Protein AF-A0A7X7KX27-F1 (afdb_monomer_lite)

Secondary structure (DSSP, 8-state):
--S-----TT----HHHHHHHHHHHHHHH---SSEEE--B-GGGGGGSHHHHHHHHHHHHGGGEEEE--B-TTSPPPPHHHHHHHSTTS-GGGB----TTTS--------HHHHHHHTTT-

Foldseek 3Di:
DDQFDDDDPPDDQDLVNLLVRLVSSDVSVPDQQADEAAFAFLVCQVVCSLSNVLSVCVVCPPNYQAYEHPQPPHDDDDPVRCCSSHPPDDPVRYDYPPVPPPDDDPDDDDPVVVCVVVVND

Structure (mmCIF, N/CA/C/O backbone):
data_AF-A0A7X7KX27-F1
#
_entry.id   AF-A0A7X7KX27-F1
#
loop_
_atom_site.group_PDB
_atom_site.id
_atom_site.type_symbol
_atom_site.label_atom_id
_atom_site.label_alt_id
_atom_site.label_comp_id
_atom_site.label_asym_id
_atom_site.label_entity_id
_atom_site.label_seq_id
_atom_site.pdbx_PDB_ins_code
_atom_site.Cartn_x
_atom_site.Cartn_y
_atom_site.Cartn_z
_atom_site.occupancy
_atom_site.B_iso_or_equiv
_atom_site.auth_seq_id
_atom_site.auth_comp_id
_atom_site.auth_asym_id
_atom_site.auth_atom_id
_atom_site.pdbx_PDB_model_num
ATOM 1 N N . MET A 1 1 ? -9.487 -16.219 2.706 1.00 79.56 1 MET A N 1
ATOM 2 C CA . MET A 1 1 ? -9.077 -16.956 1.488 1.00 79.56 1 MET A CA 1
ATOM 3 C C . MET A 1 1 ? -7.632 -16.600 1.180 1.00 79.56 1 MET A C 1
ATOM 5 O O . MET A 1 1 ? -7.309 -15.421 1.207 1.00 79.56 1 MET A O 1
ATOM 9 N N . ILE A 1 2 ? -6.775 -17.595 0.942 1.00 92.44 2 ILE A N 1
ATOM 10 C CA . ILE A 1 2 ? -5.361 -17.395 0.589 1.00 92.44 2 ILE A CA 1
ATOM 11 C C . ILE A 1 2 ? -5.220 -17.622 -0.920 1.00 92.44 2 ILE A C 1
ATOM 13 O O . ILE A 1 2 ? -5.568 -18.695 -1.407 1.00 92.44 2 ILE A O 1
ATOM 17 N N . TYR A 1 3 ? -4.736 -16.623 -1.664 1.00 96.19 3 TYR A N 1
ATOM 18 C CA . TYR A 1 3 ? -4.582 -16.721 -3.124 1.00 96.19 3 TYR A CA 1
ATOM 19 C C . TYR A 1 3 ? -3.234 -17.315 -3.541 1.00 96.19 3 TYR A C 1
ATOM 21 O O . TYR A 1 3 ? -3.167 -18.042 -4.527 1.00 96.19 3 TYR A O 1
ATOM 29 N N . PHE A 1 4 ? -2.175 -17.071 -2.776 1.00 96.12 4 PHE A N 1
ATOM 30 C CA . PHE A 1 4 ? -0.844 -17.627 -2.997 1.00 96.12 4 PHE A CA 1
ATOM 31 C C . PHE A 1 4 ? -0.164 -17.844 -1.645 1.00 96.12 4 PHE A C 1
ATOM 33 O O . PHE A 1 4 ? -0.334 -17.035 -0.734 1.00 96.12 4 PHE A O 1
ATOM 40 N N . ALA A 1 5 ? 0.590 -18.933 -1.524 1.00 94.88 5 ALA A N 1
ATOM 41 C CA . ALA A 1 5 ? 1.423 -19.219 -0.369 1.00 94.88 5 ALA A CA 1
ATOM 42 C C . ALA A 1 5 ? 2.674 -19.964 -0.835 1.00 94.88 5 ALA A C 1
ATOM 44 O O . ALA A 1 5 ? 2.580 -20.924 -1.600 1.00 94.88 5 ALA A O 1
ATOM 45 N N . ARG A 1 6 ? 3.830 -19.507 -0.362 1.00 93.62 6 ARG A N 1
ATOM 46 C CA . ARG A 1 6 ? 5.128 -20.165 -0.490 1.00 93.62 6 ARG A CA 1
ATOM 47 C C . ARG A 1 6 ? 5.963 -19.757 0.715 1.00 93.62 6 ARG A C 1
ATOM 49 O O . ARG A 1 6 ? 6.005 -18.574 1.045 1.00 93.62 6 ARG A O 1
ATOM 56 N N . GLY A 1 7 ? 6.602 -20.725 1.351 1.00 91.81 7 GLY A N 1
ATOM 57 C CA . GLY A 1 7 ? 7.513 -20.479 2.457 1.00 91.81 7 GLY A CA 1
ATOM 58 C C . GLY A 1 7 ? 7.967 -21.780 3.103 1.00 91.81 7 GLY A C 1
ATOM 59 O O . GLY A 1 7 ? 7.182 -22.713 3.273 1.00 91.81 7 GLY A O 1
ATOM 60 N N . SER A 1 8 ? 9.238 -21.807 3.471 1.00 93.88 8 SER A N 1
ATOM 61 C CA . SER A 1 8 ? 9.927 -22.859 4.208 1.00 93.88 8 SER A CA 1
ATOM 62 C C . SER A 1 8 ? 11.091 -22.219 4.969 1.00 93.88 8 SER A C 1
ATOM 64 O O . SER A 1 8 ? 11.393 -21.043 4.758 1.00 93.88 8 SER A O 1
ATOM 66 N N . LEU A 1 9 ? 11.735 -22.967 5.867 1.00 93.44 9 LEU A N 1
ATOM 67 C CA . LEU A 1 9 ? 12.889 -22.467 6.627 1.00 93.44 9 LEU A CA 1
ATOM 68 C C . LEU A 1 9 ? 14.067 -22.071 5.722 1.00 93.44 9 LEU A C 1
ATOM 70 O O . LEU A 1 9 ? 14.850 -21.201 6.093 1.00 93.44 9 LEU A O 1
ATOM 74 N N . ASP A 1 10 ? 14.148 -22.675 4.537 1.00 94.38 10 ASP A N 1
ATOM 75 C CA . ASP A 1 10 ? 15.246 -22.502 3.588 1.00 94.38 10 ASP A CA 1
ATOM 76 C C . ASP A 1 10 ? 14.877 -21.584 2.403 1.00 94.38 10 ASP A C 1
ATOM 78 O O . ASP A 1 10 ? 15.713 -21.310 1.540 1.00 94.38 10 ASP A O 1
ATOM 82 N N . ASP A 1 11 ? 13.633 -21.091 2.334 1.00 92.50 11 ASP A N 1
ATOM 83 C CA . ASP A 1 11 ? 13.206 -20.189 1.263 1.00 92.50 11 ASP A CA 1
ATOM 84 C C . ASP A 1 11 ? 13.804 -18.785 1.450 1.00 92.50 11 ASP A C 1
ATOM 86 O O . ASP A 1 11 ? 13.569 -18.103 2.448 1.00 92.50 11 ASP A O 1
ATOM 90 N N . ASN A 1 12 ? 14.483 -18.293 0.414 1.00 93.06 12 ASN A N 1
ATOM 91 C CA . ASN A 1 12 ? 14.854 -16.888 0.271 1.00 93.06 12 ASN A CA 1
ATOM 92 C C . ASN A 1 12 ? 14.224 -16.334 -1.010 1.00 93.06 12 ASN A C 1
ATOM 94 O O . ASN A 1 12 ? 14.706 -16.590 -2.113 1.00 93.06 12 ASN A O 1
ATOM 98 N N . LEU A 1 13 ? 13.114 -15.608 -0.867 1.00 93.31 13 LEU A N 1
ATOM 99 C CA . LEU A 1 13 ? 12.356 -15.097 -2.008 1.00 93.31 13 LEU A CA 1
ATOM 100 C C . LEU A 1 13 ? 13.108 -13.941 -2.675 1.00 93.31 13 LEU A C 1
ATOM 102 O O . LEU A 1 13 ? 13.344 -12.892 -2.070 1.00 93.31 13 LEU A O 1
ATOM 106 N N . SER A 1 14 ? 13.458 -14.118 -3.943 1.00 94.19 14 SER A N 1
ATOM 107 C CA . SER A 1 14 ? 13.999 -13.064 -4.797 1.00 94.19 14 SER A CA 1
ATOM 108 C C . SER A 1 14 ? 12.904 -12.079 -5.249 1.00 94.19 14 SER A C 1
ATOM 110 O O . SER A 1 14 ? 11.713 -12.393 -5.169 1.00 94.19 14 SER A O 1
ATOM 112 N N . PRO A 1 15 ? 13.281 -10.904 -5.783 1.00 92.44 15 PRO A N 1
ATOM 113 C CA . PRO A 1 15 ? 12.400 -10.041 -6.577 1.00 92.44 15 PRO A CA 1
ATOM 114 C C . PRO A 1 15 ? 11.467 -10.783 -7.546 1.00 92.44 15 PRO A C 1
ATOM 116 O O . PRO A 1 15 ? 10.253 -10.576 -7.551 1.00 92.44 15 PRO A O 1
ATOM 119 N N . ALA A 1 16 ? 12.028 -11.712 -8.326 1.00 94.44 16 ALA A N 1
ATOM 120 C CA . ALA A 1 16 ? 11.282 -12.476 -9.318 1.00 94.44 1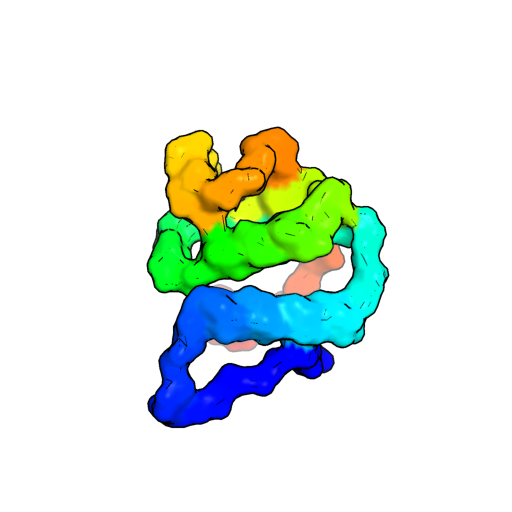6 ALA A CA 1
ATOM 121 C C . ALA A 1 16 ? 10.284 -13.448 -8.667 1.00 94.44 16 ALA A C 1
ATOM 123 O O . ALA A 1 16 ? 9.175 -13.621 -9.172 1.00 94.44 16 ALA A O 1
ATOM 124 N N . ASP A 1 17 ? 10.642 -14.040 -7.521 1.00 95.19 17 ASP A N 1
ATOM 125 C CA . ASP A 1 17 ? 9.735 -14.909 -6.765 1.00 95.19 17 ASP A CA 1
ATOM 126 C C . ASP A 1 17 ? 8.530 -14.130 -6.223 1.00 95.19 17 ASP A C 1
ATOM 128 O O . ASP A 1 17 ? 7.399 -14.621 -6.284 1.00 95.19 17 ASP A O 1
ATOM 132 N N . LEU A 1 18 ? 8.754 -12.909 -5.720 1.00 94.56 18 LEU A N 1
ATOM 133 C CA . LEU A 1 18 ? 7.687 -12.029 -5.235 1.00 94.56 18 LEU A CA 1
ATOM 134 C C . LEU A 1 18 ? 6.745 -11.617 -6.371 1.00 94.56 18 LEU A C 1
ATOM 136 O O . LEU A 1 18 ? 5.525 -11.713 -6.222 1.00 94.56 18 LEU A O 1
ATOM 140 N N . GLU A 1 19 ? 7.295 -11.206 -7.516 1.00 95.00 19 GLU A N 1
ATOM 141 C CA . GLU A 1 19 ? 6.511 -10.845 -8.701 1.00 95.00 19 GLU A CA 1
ATOM 142 C C . GLU A 1 19 ? 5.685 -12.029 -9.220 1.00 95.00 19 GLU A C 1
ATOM 144 O O . GLU A 1 19 ? 4.488 -11.882 -9.481 1.00 95.00 19 GLU A O 1
ATOM 149 N N . GLN A 1 20 ? 6.271 -13.227 -9.294 1.00 96.00 20 GLN A N 1
ATOM 150 C CA . GLN A 1 20 ? 5.555 -14.428 -9.723 1.00 96.00 20 GLN A CA 1
ATOM 151 C C . GLN A 1 20 ? 4.456 -14.839 -8.728 1.00 96.00 20 GLN A C 1
ATOM 153 O O . GLN A 1 20 ? 3.356 -15.230 -9.138 1.00 96.00 20 GLN A O 1
ATOM 158 N N . GLY A 1 21 ? 4.718 -14.728 -7.423 1.00 96.56 21 GLY A N 1
ATOM 159 C CA . GLY A 1 21 ? 3.725 -14.987 -6.381 1.00 96.56 21 GLY A CA 1
ATOM 160 C C . GLY A 1 21 ? 2.538 -14.026 -6.455 1.00 96.56 21 GLY A C 1
ATOM 161 O O . GLY A 1 21 ? 1.383 -14.459 -6.436 1.00 96.56 21 GLY A O 1
ATOM 162 N N . LEU A 1 22 ? 2.810 -12.729 -6.631 1.00 96.88 22 LEU A N 1
ATOM 163 C CA . LEU A 1 22 ? 1.779 -11.705 -6.814 1.00 96.88 22 LEU A CA 1
ATOM 164 C C . LEU A 1 22 ? 0.983 -11.907 -8.099 1.00 96.88 22 LEU A C 1
ATOM 166 O O . LEU A 1 22 ? -0.243 -11.858 -8.058 1.00 96.88 22 LEU A O 1
ATOM 170 N N . LYS A 1 23 ? 1.648 -12.202 -9.220 1.00 96.12 23 LYS A N 1
ATOM 171 C CA . LYS A 1 23 ? 0.976 -12.515 -10.485 1.00 96.12 23 LYS A CA 1
ATOM 172 C C . LYS A 1 23 ? 0.003 -13.684 -10.319 1.00 96.12 23 LYS A C 1
ATOM 174 O O . LYS A 1 23 ? -1.163 -13.558 -10.682 1.00 96.12 23 LYS A O 1
ATOM 179 N N . THR A 1 24 ? 0.448 -14.767 -9.679 1.00 97.38 24 THR A N 1
ATOM 180 C CA . THR A 1 24 ? -0.395 -15.937 -9.375 1.00 97.38 24 THR A CA 1
ATOM 181 C C . THR A 1 24 ? -1.589 -15.554 -8.493 1.00 97.38 24 THR A C 1
ATOM 183 O O . THR A 1 24 ? -2.716 -15.997 -8.725 1.00 97.38 24 THR A O 1
ATOM 186 N N . ALA A 1 25 ? -1.364 -14.711 -7.481 1.00 97.62 25 ALA A N 1
ATOM 187 C CA . ALA A 1 25 ? -2.426 -14.230 -6.607 1.00 97.62 25 ALA A CA 1
ATOM 188 C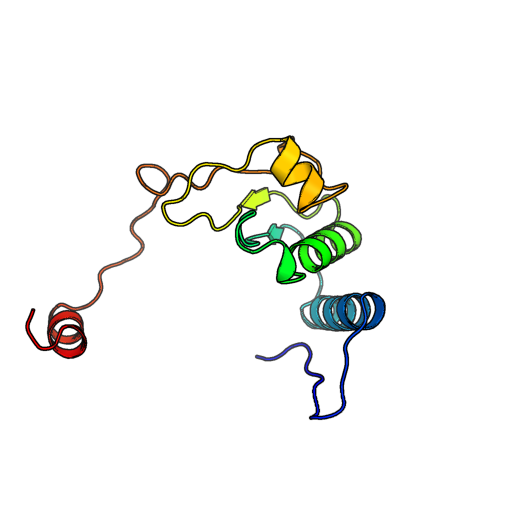 C . ALA A 1 25 ? -3.454 -13.374 -7.364 1.00 97.62 25 ALA A C 1
ATOM 190 O O . ALA A 1 25 ? -4.655 -13.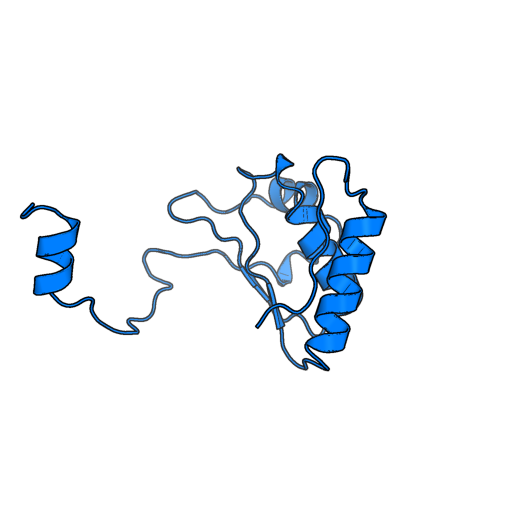570 -7.183 1.00 97.62 25 ALA A O 1
ATOM 191 N N . PHE A 1 26 ? -3.007 -12.462 -8.232 1.00 97.12 26 PHE A N 1
ATOM 192 C CA . PHE A 1 26 ? -3.878 -11.600 -9.033 1.00 97.12 26 PHE A CA 1
ATOM 193 C C . PHE A 1 26 ? -4.681 -12.383 -10.075 1.00 97.12 26 PHE A C 1
ATOM 195 O O . PHE A 1 26 ? -5.871 -12.128 -10.241 1.00 97.12 26 PHE A O 1
ATOM 202 N N . GLU A 1 27 ? -4.076 -13.383 -10.719 1.00 95.38 27 GLU A N 1
ATOM 203 C CA . GLU A 1 27 ? -4.774 -14.282 -11.645 1.00 95.38 27 GLU A CA 1
ATOM 204 C C . GLU A 1 27 ? -5.908 -15.040 -10.942 1.00 95.38 27 GLU A C 1
ATOM 206 O O . GLU A 1 27 ? -7.039 -15.055 -11.429 1.00 95.38 27 GLU A O 1
ATOM 211 N N . ARG A 1 28 ? -5.645 -15.595 -9.751 1.00 97.00 28 ARG A N 1
ATOM 212 C CA . ARG A 1 28 ? -6.660 -16.290 -8.937 1.00 97.00 28 ARG A CA 1
ATOM 213 C C . ARG A 1 28 ? -7.720 -15.354 -8.367 1.00 97.00 28 ARG A C 1
ATOM 215 O O . ARG A 1 28 ? -8.868 -15.758 -8.205 1.00 97.00 28 ARG A O 1
ATOM 222 N N . LEU A 1 29 ? -7.345 -14.115 -8.059 1.00 96.31 29 LEU A N 1
ATOM 223 C CA . LEU A 1 29 ? -8.283 -13.075 -7.653 1.00 96.31 29 LEU A CA 1
ATOM 224 C C . LEU A 1 29 ? -9.229 -12.698 -8.808 1.00 96.31 29 LEU A C 1
ATOM 226 O O . LEU A 1 29 ? -10.331 -12.209 -8.554 1.00 96.31 29 LEU A O 1
ATOM 230 N N . GLY A 1 30 ? -8.827 -12.935 -10.057 1.00 95.94 30 GLY A N 1
ATOM 231 C CA . GLY A 1 30 ? -9.609 -12.654 -11.253 1.00 95.94 30 GLY A CA 1
ATOM 232 C C . GLY A 1 30 ? -9.574 -11.184 -11.674 1.00 95.94 30 GLY A C 1
ATOM 233 O O . GLY A 1 30 ? -9.016 -10.313 -11.002 1.00 95.94 30 GLY A O 1
ATOM 234 N N . ALA A 1 31 ? -10.195 -10.892 -12.817 1.00 95.38 31 ALA A N 1
ATOM 235 C CA . ALA A 1 31 ? -10.176 -9.562 -13.414 1.00 95.38 31 ALA A CA 1
ATOM 236 C C . ALA A 1 31 ? -10.796 -8.489 -12.499 1.00 95.38 31 ALA A C 1
ATOM 238 O O . ALA A 1 31 ? -11.950 -8.575 -12.079 1.00 95.38 31 ALA A O 1
ATOM 239 N N . ARG A 1 32 ? -10.035 -7.416 -12.255 1.00 97.12 32 ARG A N 1
ATOM 240 C CA . ARG A 1 32 ? -10.478 -6.207 -11.545 1.00 97.12 32 ARG A CA 1
ATOM 241 C C . ARG A 1 32 ? -10.483 -5.025 -12.494 1.00 97.12 32 ARG A C 1
ATOM 243 O O . ARG A 1 32 ? -9.540 -4.874 -13.262 1.00 97.12 32 ARG A O 1
ATOM 250 N N . LYS A 1 33 ? -11.548 -4.221 -12.459 1.00 96.88 33 LYS A N 1
ATOM 251 C CA . LYS A 1 33 ? -11.731 -3.050 -13.337 1.00 96.88 33 LYS A CA 1
ATOM 252 C C . LYS A 1 33 ? -11.286 -1.740 -12.688 1.00 96.88 33 LYS A C 1
ATOM 254 O O . LYS A 1 33 ? -10.942 -0.808 -13.399 1.00 96.88 33 LYS A O 1
ATOM 259 N N . ARG A 1 34 ? -11.303 -1.689 -11.355 1.00 98.06 34 ARG A N 1
ATOM 260 C CA . ARG A 1 34 ? -10.908 -0.537 -10.546 1.00 98.06 34 ARG A CA 1
ATOM 261 C C . ARG A 1 34 ? -10.213 -1.044 -9.288 1.00 98.06 34 ARG A C 1
ATOM 263 O O . ARG A 1 34 ? -10.769 -1.897 -8.596 1.00 98.06 34 ARG A O 1
ATOM 270 N N . VAL A 1 35 ? -8.996 -0.576 -9.051 1.00 98.25 35 VAL A N 1
ATOM 271 C CA . VAL A 1 35 ? -8.100 -1.043 -7.991 1.00 98.25 35 VAL A CA 1
ATOM 272 C C . VAL A 1 35 ? -7.551 0.166 -7.247 1.00 98.25 35 VAL A C 1
ATOM 274 O O . VAL A 1 35 ? -7.172 1.156 -7.863 1.00 98.25 35 VAL A O 1
ATOM 277 N N . VAL A 1 36 ? -7.490 0.066 -5.925 1.00 98.38 36 VAL A N 1
ATOM 278 C CA . VAL A 1 36 ? -6.777 1.016 -5.071 1.00 98.38 36 VAL A CA 1
ATOM 279 C C . VAL A 1 36 ? -5.642 0.258 -4.404 1.00 98.38 36 VAL A C 1
ATOM 281 O O . VAL A 1 36 ? -5.849 -0.853 -3.910 1.00 98.38 36 VAL A O 1
ATOM 284 N N . LEU A 1 37 ? -4.444 0.836 -4.408 1.00 98.31 37 LEU A N 1
ATOM 285 C CA . LEU A 1 37 ? -3.315 0.309 -3.648 1.00 98.31 37 LEU A CA 1
ATOM 286 C C . LEU A 1 37 ? -3.236 1.030 -2.302 1.00 98.31 37 LEU A C 1
ATOM 288 O O . LEU A 1 37 ? -3.279 2.256 -2.265 1.00 98.31 37 LEU A O 1
ATOM 292 N N . VAL A 1 38 ? -3.058 0.281 -1.213 1.00 98.06 38 VAL A N 1
ATOM 293 C CA . VAL A 1 38 ? -2.840 0.836 0.136 1.00 98.06 38 VAL A CA 1
ATOM 294 C C . VAL A 1 38 ? -1.484 0.353 0.674 1.00 98.06 38 VAL A C 1
ATOM 296 O O . VAL A 1 38 ? -1.439 -0.515 1.547 1.00 98.06 38 VAL A O 1
ATOM 299 N N . PRO A 1 39 ? -0.356 0.796 0.081 1.00 97.75 39 PRO A N 1
ATOM 300 C CA . PRO A 1 39 ? 0.976 0.358 0.492 1.00 97.75 39 PRO A CA 1
ATOM 301 C C . PRO A 1 39 ? 1.457 1.153 1.729 1.00 97.75 39 PRO A C 1
ATOM 303 O O . PRO A 1 39 ? 0.806 2.123 2.110 1.00 97.75 39 PRO A O 1
ATOM 306 N N . PRO A 1 40 ? 2.564 0.784 2.400 1.00 97.75 40 PRO A N 1
ATOM 307 C CA . PRO A 1 40 ? 3.047 1.531 3.567 1.00 97.75 40 PRO A CA 1
ATOM 308 C C . PRO A 1 40 ? 3.685 2.881 3.190 1.00 97.75 40 PRO A C 1
ATOM 310 O O . PRO A 1 40 ? 3.778 3.252 2.025 1.00 97.75 40 PRO A O 1
ATOM 313 N N . ASP A 1 41 ? 4.145 3.647 4.169 1.00 97.19 41 ASP A N 1
ATOM 314 C CA . ASP A 1 41 ? 4.921 4.859 3.909 1.00 97.19 41 ASP A CA 1
ATOM 315 C C . ASP A 1 41 ? 6.435 4.577 3.779 1.00 97.19 41 ASP A C 1
ATOM 317 O O . ASP A 1 41 ? 6.902 3.431 3.815 1.00 97.19 41 ASP A O 1
ATOM 321 N N . ILE A 1 42 ? 7.229 5.645 3.650 1.00 97.44 42 ILE A N 1
ATOM 322 C CA . ILE A 1 42 ? 8.689 5.551 3.511 1.00 97.44 42 ILE A CA 1
ATOM 323 C C . ILE A 1 42 ? 9.388 4.927 4.731 1.00 97.44 42 ILE A C 1
ATOM 325 O O . ILE A 1 42 ? 10.483 4.380 4.595 1.00 97.44 42 ILE A O 1
ATOM 329 N N . THR A 1 43 ? 8.775 4.935 5.921 1.00 97.00 43 THR A N 1
ATOM 330 C CA . THR A 1 43 ? 9.372 4.339 7.133 1.00 97.00 43 THR A CA 1
ATOM 331 C C . THR A 1 43 ? 9.487 2.815 7.041 1.00 97.00 43 THR A C 1
ATOM 333 O O . THR A 1 43 ? 10.133 2.174 7.873 1.00 97.00 43 THR A O 1
ATOM 336 N N . ARG A 1 44 ? 8.879 2.215 6.010 1.00 97.56 44 ARG A N 1
ATOM 337 C CA . ARG A 1 44 ? 8.969 0.794 5.669 1.00 97.56 44 ARG A CA 1
ATOM 338 C C . ARG A 1 44 ? 9.731 0.548 4.368 1.00 97.56 44 ARG A C 1
ATOM 340 O O . ARG A 1 44 ? 9.509 -0.484 3.739 1.00 97.56 44 ARG A O 1
ATOM 347 N N . LEU A 1 45 ? 10.663 1.422 3.980 1.00 96.75 45 LEU A N 1
ATOM 348 C CA . LEU A 1 45 ? 11.447 1.287 2.741 1.00 96.75 45 LEU A CA 1
ATOM 349 C C . LEU A 1 45 ? 12.059 -0.114 2.540 1.00 96.75 45 LEU A C 1
ATOM 351 O O . LEU A 1 45 ? 12.030 -0.657 1.440 1.00 96.75 45 LEU A O 1
ATOM 355 N N . HIS A 1 46 ? 12.559 -0.741 3.605 1.00 95.62 46 HIS A N 1
ATOM 356 C CA . HIS A 1 46 ? 13.197 -2.063 3.540 1.00 95.62 46 HIS A CA 1
ATOM 357 C C . HIS A 1 46 ? 12.224 -3.255 3.590 1.00 95.62 46 HIS A C 1
ATOM 359 O O . HIS A 1 46 ? 12.661 -4.401 3.585 1.00 95.62 46 HIS A O 1
ATOM 365 N N . SER A 1 47 ? 10.909 -3.015 3.609 1.00 95.31 47 SER A N 1
ATOM 366 C CA . SER A 1 47 ? 9.884 -4.072 3.672 1.00 95.31 47 SER A CA 1
ATOM 367 C C . SER A 1 47 ? 9.661 -4.818 2.355 1.00 95.31 47 SER A C 1
ATOM 369 O O . SER A 1 47 ? 8.915 -5.791 2.334 1.00 95.31 47 SER A O 1
ATOM 371 N N . ARG A 1 48 ? 10.240 -4.333 1.247 1.00 95.06 48 ARG A N 1
ATOM 372 C CA . ARG A 1 48 ? 9.927 -4.742 -0.137 1.00 95.06 48 ARG A CA 1
ATOM 373 C C . ARG A 1 48 ? 8.481 -4.477 -0.584 1.00 95.06 48 ARG A C 1
ATOM 375 O O . ARG A 1 48 ? 8.137 -4.755 -1.728 1.00 95.06 48 ARG A O 1
ATOM 382 N N . ALA A 1 49 ? 7.645 -3.848 0.243 1.00 96.12 49 ALA A N 1
ATOM 383 C CA . ALA A 1 49 ? 6.279 -3.495 -0.144 1.00 96.12 49 ALA A CA 1
ATOM 384 C C . ALA A 1 49 ? 6.228 -2.491 -1.314 1.00 96.12 49 ALA A C 1
ATOM 386 O O . ALA A 1 49 ? 5.293 -2.529 -2.110 1.00 96.12 49 ALA A O 1
ATOM 387 N N . GLY A 1 50 ? 7.250 -1.635 -1.451 1.00 96.81 50 GLY A N 1
ATOM 388 C CA . GLY A 1 50 ? 7.416 -0.739 -2.601 1.00 96.81 50 GLY A CA 1
ATOM 389 C C . GLY A 1 50 ? 7.508 -1.492 -3.928 1.00 96.81 50 GLY A C 1
ATOM 390 O O . GLY A 1 50 ? 6.741 -1.245 -4.855 1.00 96.81 50 GLY A O 1
ATOM 391 N N . GLU A 1 51 ? 8.373 -2.506 -3.975 1.00 95.50 51 GLU A N 1
ATOM 392 C CA . GLU A 1 51 ? 8.537 -3.398 -5.125 1.00 95.50 51 GLU A CA 1
ATOM 393 C C . GLU A 1 51 ? 7.236 -4.140 -5.467 1.00 95.50 51 GLU A C 1
ATOM 395 O O . GLU A 1 51 ? 6.843 -4.219 -6.634 1.00 95.50 51 GLU A O 1
ATOM 400 N N . MET A 1 52 ? 6.528 -4.625 -4.444 1.00 97.25 52 MET A N 1
ATOM 401 C CA . MET A 1 52 ? 5.238 -5.297 -4.602 1.00 97.25 52 MET A CA 1
ATOM 402 C C . MET A 1 52 ? 4.155 -4.359 -5.159 1.00 97.25 52 MET A C 1
ATOM 404 O O . MET A 1 52 ? 3.379 -4.761 -6.029 1.00 97.25 52 MET A O 1
ATOM 408 N N . ALA A 1 53 ? 4.117 -3.098 -4.716 1.00 97.88 53 ALA A N 1
ATOM 409 C CA . ALA A 1 53 ? 3.215 -2.086 -5.263 1.00 97.88 53 ALA A CA 1
ATOM 410 C C . ALA A 1 53 ? 3.546 -1.764 -6.731 1.00 97.88 53 ALA A C 1
ATOM 412 O O . ALA A 1 53 ? 2.640 -1.695 -7.563 1.00 97.88 53 ALA A O 1
ATOM 413 N N . CYS A 1 54 ? 4.830 -1.663 -7.090 1.00 97.31 54 CYS A N 1
ATOM 414 C CA . CYS A 1 54 ? 5.258 -1.507 -8.483 1.00 97.31 54 CYS A CA 1
ATOM 415 C C . CYS A 1 54 ? 4.885 -2.726 -9.350 1.00 97.31 54 CYS A C 1
ATOM 417 O O . CYS A 1 54 ? 4.505 -2.557 -10.508 1.00 97.31 54 CYS A O 1
ATOM 419 N N . CYS A 1 55 ? 4.944 -3.950 -8.812 1.00 96.75 55 CYS A N 1
ATOM 420 C CA . CYS A 1 55 ? 4.444 -5.149 -9.495 1.00 96.75 55 CYS A CA 1
ATOM 421 C C . CYS A 1 55 ? 2.931 -5.057 -9.755 1.00 96.75 55 CYS A C 1
ATOM 423 O O . CYS A 1 55 ? 2.472 -5.298 -10.875 1.00 96.75 55 CYS A O 1
ATOM 425 N N . ALA A 1 56 ? 2.154 -4.626 -8.756 1.00 97.50 56 ALA A N 1
ATOM 426 C CA . ALA A 1 56 ? 0.725 -4.382 -8.927 1.00 97.50 56 ALA A CA 1
ATOM 427 C C . ALA A 1 56 ? 0.453 -3.307 -9.994 1.00 97.50 56 ALA A C 1
ATOM 429 O O . ALA A 1 56 ? -0.439 -3.496 -10.820 1.00 97.50 56 ALA A O 1
ATOM 430 N N . TRP A 1 57 ? 1.250 -2.234 -10.041 1.00 97.75 57 TRP A N 1
ATOM 431 C CA . TRP A 1 57 ? 1.181 -1.222 -11.099 1.00 97.75 57 TRP A CA 1
ATOM 432 C C . TRP A 1 57 ? 1.431 -1.806 -12.490 1.00 97.75 57 TRP A C 1
ATOM 434 O O . TRP A 1 57 ? 0.621 -1.590 -13.388 1.00 97.75 57 TRP A O 1
ATOM 444 N N . ARG A 1 58 ? 2.473 -2.627 -12.668 1.00 95.81 58 ARG A N 1
ATOM 445 C CA . ARG A 1 58 ? 2.733 -3.311 -13.949 1.00 95.81 58 ARG A CA 1
ATOM 446 C C . ARG A 1 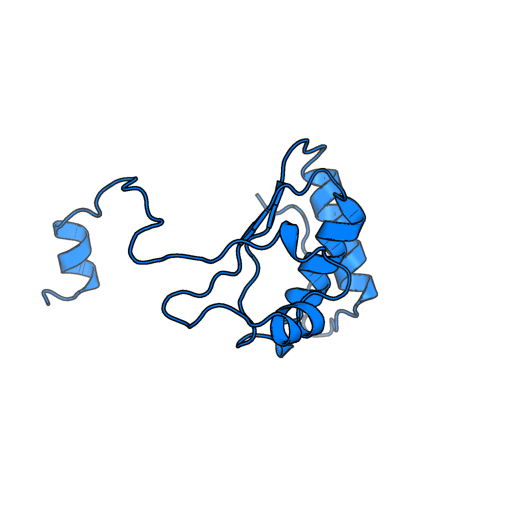58 ? 1.590 -4.244 -14.364 1.00 95.81 58 ARG A C 1
ATOM 448 O O . ARG A 1 58 ? 1.276 -4.331 -15.546 1.00 95.81 58 ARG A O 1
ATOM 455 N N . HIS A 1 59 ? 0.961 -4.931 -13.409 1.00 96.12 59 HIS A N 1
ATOM 456 C CA . HIS A 1 59 ? -0.124 -5.877 -13.685 1.00 96.12 59 HIS A CA 1
ATOM 457 C C . HIS A 1 59 ? -1.471 -5.189 -13.979 1.00 96.12 59 HIS A C 1
ATOM 459 O O . HIS A 1 59 ? -2.194 -5.558 -14.910 1.00 96.12 59 HIS A O 1
ATOM 465 N N . TYR A 1 60 ? -1.861 -4.216 -13.156 1.00 97.25 60 TYR A N 1
ATOM 466 C CA . TYR A 1 60 ? -3.163 -3.559 -13.263 1.00 97.25 60 TYR A CA 1
ATOM 467 C C . TYR A 1 60 ? -3.149 -2.347 -14.196 1.00 97.25 60 TYR A C 1
ATOM 469 O O . TYR A 1 60 ? -4.172 -2.086 -14.836 1.00 97.25 60 TYR A O 1
ATOM 477 N N . GLY A 1 61 ? -2.015 -1.655 -14.321 1.00 96.75 61 GLY A N 1
ATOM 478 C CA . GLY A 1 61 ? -1.857 -0.449 -15.128 1.00 96.75 61 GLY A CA 1
ATOM 479 C C . GLY A 1 61 ? -2.920 0.591 -14.786 1.00 96.75 61 GLY A C 1
ATOM 480 O O . GLY A 1 61 ? -3.251 0.799 -13.621 1.00 96.75 61 GLY A O 1
ATOM 481 N N . GLN A 1 62 ? -3.547 1.155 -15.819 1.00 96.75 62 GLN A N 1
ATOM 482 C CA . GLN A 1 62 ? -4.605 2.172 -15.708 1.00 96.75 62 GLN A CA 1
ATOM 483 C C . GLN A 1 62 ? -5.855 1.733 -14.921 1.00 96.75 62 GLN A C 1
ATOM 485 O O . GLN A 1 62 ? -6.733 2.547 -14.654 1.00 96.75 62 GLN A O 1
ATOM 490 N N . ARG A 1 63 ? -5.971 0.452 -14.546 1.00 98.06 63 ARG A N 1
ATOM 491 C CA . ARG A 1 63 ? -7.048 -0.032 -13.667 1.00 98.06 63 ARG A CA 1
ATOM 492 C C . ARG A 1 63 ? -6.812 0.354 -12.206 1.00 98.06 63 ARG A C 1
ATOM 494 O O . ARG A 1 63 ? -7.754 0.280 -11.418 1.00 98.06 63 ARG A O 1
ATOM 501 N N . ILE A 1 64 ? -5.590 0.741 -11.835 1.00 98.50 64 ILE A N 1
ATOM 502 C CA . ILE A 1 64 ? -5.321 1.391 -10.551 1.00 98.50 64 ILE A CA 1
ATOM 503 C C . ILE A 1 64 ? -5.780 2.840 -10.651 1.00 98.50 64 ILE A C 1
ATOM 505 O O . ILE A 1 64 ? -5.243 3.600 -11.450 1.00 98.50 64 ILE A O 1
ATOM 509 N N . SER A 1 65 ? -6.784 3.201 -9.852 1.00 98.25 65 SER A N 1
ATOM 510 C CA . SER A 1 65 ? -7.291 4.573 -9.811 1.00 98.25 65 SER A CA 1
ATOM 511 C C . SER A 1 65 ? -6.524 5.440 -8.822 1.00 98.25 65 SER A C 1
ATOM 513 O O . SER A 1 65 ? -6.382 6.636 -9.053 1.00 98.25 65 SER A O 1
ATOM 515 N N . ASP A 1 66 ? -6.038 4.844 -7.729 1.00 98.56 66 ASP A N 1
ATOM 516 C CA . ASP A 1 66 ? -5.435 5.575 -6.618 1.00 98.56 66 ASP A CA 1
ATOM 517 C C . ASP A 1 66 ? -4.396 4.721 -5.876 1.00 98.56 66 ASP A C 1
ATOM 519 O O . ASP A 1 66 ? -4.518 3.493 -5.768 1.00 98.56 66 ASP A O 1
ATOM 523 N N . VAL A 1 67 ? -3.399 5.397 -5.310 1.00 98.56 67 VAL A N 1
ATOM 524 C CA . VAL A 1 67 ? -2.432 4.849 -4.358 1.00 98.56 67 VAL A CA 1
ATOM 525 C C . VAL A 1 67 ? -2.510 5.672 -3.078 1.00 98.56 67 VAL A C 1
ATOM 527 O O . VAL A 1 67 ? -2.248 6.871 -3.090 1.00 98.56 67 VAL A O 1
ATOM 530 N N . LEU A 1 68 ? -2.869 5.036 -1.966 1.00 98.12 68 LEU A N 1
ATOM 531 C CA . LEU A 1 68 ? -3.029 5.673 -0.662 1.00 98.12 68 LEU A CA 1
ATOM 532 C C . LEU A 1 68 ? -1.999 5.098 0.321 1.00 98.12 68 LEU A C 1
ATOM 534 O O . LEU A 1 68 ? -2.271 4.068 0.942 1.00 98.12 68 LEU A O 1
ATOM 538 N N . PRO A 1 69 ? -0.812 5.715 0.471 1.00 97.75 69 PRO A N 1
ATOM 539 C CA . PRO A 1 69 ? 0.150 5.292 1.477 1.00 97.75 69 PRO A CA 1
ATOM 540 C C . PRO A 1 69 ? -0.464 5.288 2.886 1.00 97.75 69 PRO A C 1
ATOM 542 O O . PRO A 1 69 ? -1.062 6.268 3.331 1.00 97.75 69 PRO A O 1
ATOM 545 N N . ALA A 1 70 ? -0.307 4.184 3.610 1.00 96.38 70 ALA A N 1
ATOM 546 C CA . ALA A 1 70 ? -0.786 4.013 4.976 1.00 96.38 70 ALA A CA 1
ATOM 547 C C . ALA A 1 70 ? 0.142 4.736 5.970 1.00 96.38 70 ALA A C 1
ATOM 549 O O . ALA A 1 70 ? 0.978 4.110 6.619 1.00 96.38 70 ALA A O 1
ATOM 550 N N . LEU A 1 71 ? -0.002 6.063 6.062 1.00 94.31 71 LEU A N 1
ATOM 551 C CA . LEU A 1 71 ? 0.831 6.934 6.905 1.00 94.31 71 LEU A CA 1
ATOM 552 C C . LEU A 1 71 ? 0.585 6.755 8.413 1.00 94.31 71 LEU A C 1
ATOM 554 O O . LEU A 1 71 ? 1.479 6.992 9.222 1.00 94.31 71 LEU A O 1
ATOM 558 N N . GLY A 1 72 ? -0.644 6.414 8.815 1.00 92.44 72 GLY A N 1
ATOM 559 C CA . GLY A 1 72 ? -1.066 6.587 10.206 1.00 92.44 72 GLY A CA 1
ATOM 560 C C . GLY A 1 72 ? -1.009 8.068 10.589 1.00 92.44 72 GLY A C 1
ATOM 561 O O . GLY A 1 72 ? -1.596 8.902 9.907 1.00 92.44 72 GLY A O 1
ATOM 562 N N . THR A 1 73 ? -0.274 8.406 11.647 1.00 94.19 73 THR A N 1
ATOM 563 C CA . THR A 1 73 ? -0.109 9.797 12.106 1.00 94.19 73 THR A CA 1
ATOM 564 C C . THR A 1 73 ? 1.076 10.528 11.467 1.00 94.19 73 THR A C 1
ATOM 566 O O . THR A 1 73 ? 1.314 11.694 11.790 1.00 94.19 73 THR A O 1
ATOM 569 N N . HIS A 1 74 ? 1.834 9.868 10.585 1.00 95.75 74 HIS A N 1
ATOM 570 C CA . HIS A 1 74 ? 3.036 10.434 9.977 1.00 95.75 74 HIS A CA 1
ATOM 571 C C . HIS A 1 74 ? 2.727 11.552 8.973 1.00 95.75 74 HIS A C 1
ATOM 573 O O . HIS A 1 74 ? 1.607 11.712 8.482 1.00 95.75 74 HIS A O 1
ATOM 579 N N . THR A 1 75 ? 3.754 12.339 8.652 1.00 95.12 75 THR A N 1
ATOM 580 C CA . THR A 1 75 ? 3.670 13.375 7.619 1.00 95.12 75 THR A CA 1
ATOM 581 C C . THR A 1 75 ? 3.531 12.759 6.223 1.00 95.12 75 THR A C 1
ATOM 583 O O . THR A 1 75 ? 4.107 11.695 5.978 1.00 95.12 75 THR A O 1
ATOM 586 N N . PRO A 1 76 ? 2.855 13.439 5.277 1.00 96.50 76 PRO A N 1
ATOM 587 C CA . PRO A 1 76 ? 2.778 12.994 3.889 1.00 96.50 76 PRO A CA 1
ATOM 588 C C . PRO A 1 76 ? 4.155 12.745 3.268 1.00 96.50 76 PRO A C 1
ATOM 590 O O . PRO A 1 76 ? 5.111 13.476 3.538 1.00 96.50 76 PRO A O 1
ATOM 593 N N . MET A 1 77 ? 4.243 11.722 2.413 1.00 97.56 77 MET A N 1
ATOM 594 C CA . MET A 1 77 ? 5.472 11.426 1.679 1.00 97.56 77 MET A CA 1
ATOM 595 C C . MET A 1 77 ? 5.798 12.560 0.703 1.00 97.56 77 MET A C 1
ATOM 597 O O . MET A 1 77 ? 4.926 13.035 -0.024 1.00 97.56 77 MET A O 1
ATOM 601 N N . THR A 1 78 ? 7.062 12.974 0.653 1.00 98.00 78 THR A N 1
ATOM 602 C CA . THR A 1 78 ? 7.532 13.943 -0.346 1.00 98.00 78 THR A CA 1
ATOM 603 C C . THR A 1 78 ? 7.632 13.295 -1.733 1.00 98.00 78 THR A C 1
ATOM 605 O O . THR A 1 78 ? 7.789 12.073 -1.817 1.00 98.00 78 THR A O 1
ATOM 608 N N . PRO A 1 79 ? 7.637 14.076 -2.832 1.00 98.19 79 PRO A N 1
ATOM 609 C CA . PRO A 1 79 ? 7.844 13.534 -4.177 1.00 98.19 79 PRO A CA 1
ATOM 610 C C . PRO A 1 79 ? 9.091 12.641 -4.285 1.00 98.19 79 PRO A C 1
ATOM 612 O O . PRO A 1 79 ? 9.013 11.530 -4.793 1.00 98.19 79 PRO A O 1
ATOM 615 N N . ALA A 1 80 ? 10.214 13.054 -3.688 1.00 98.50 80 ALA A N 1
ATOM 616 C CA . ALA A 1 80 ? 11.445 12.262 -3.682 1.00 98.50 80 ALA A CA 1
ATOM 617 C C . ALA A 1 80 ? 11.313 10.938 -2.901 1.00 98.50 80 ALA A C 1
ATOM 619 O O . ALA A 1 80 ? 11.919 9.931 -3.265 1.00 98.50 80 ALA A O 1
ATOM 620 N N . GLN A 1 81 ? 10.525 10.918 -1.821 1.00 98.38 81 GLN A N 1
ATOM 621 C CA . GLN A 1 81 ? 10.233 9.683 -1.088 1.00 98.38 81 GLN A CA 1
ATOM 622 C C . GLN A 1 81 ? 9.322 8.757 -1.899 1.00 98.38 81 GLN A C 1
ATOM 624 O O . GLN A 1 81 ? 9.527 7.544 -1.873 1.00 98.38 81 GLN A O 1
ATOM 629 N N . ILE A 1 82 ? 8.353 9.314 -2.632 1.00 98.44 82 ILE A N 1
ATOM 630 C CA . ILE A 1 82 ? 7.498 8.563 -3.558 1.00 98.44 82 ILE A CA 1
ATOM 631 C C . ILE A 1 82 ? 8.352 7.937 -4.661 1.00 98.44 82 ILE A C 1
ATOM 633 O O . ILE A 1 82 ? 8.290 6.725 -4.837 1.00 98.44 82 ILE A O 1
ATOM 637 N N . ASP A 1 83 ? 9.222 8.707 -5.316 1.00 98.38 83 ASP A N 1
ATOM 638 C CA . ASP A 1 83 ? 10.128 8.196 -6.355 1.00 98.38 83 ASP A CA 1
ATOM 639 C C . ASP A 1 83 ? 11.040 7.084 -5.832 1.00 98.38 83 ASP A C 1
ATOM 641 O O . ASP A 1 83 ? 11.306 6.096 -6.520 1.00 98.38 83 ASP A O 1
ATOM 645 N N . ARG A 1 84 ? 11.513 7.228 -4.589 1.00 98.19 84 ARG A N 1
ATOM 646 C CA . ARG A 1 84 ? 12.381 6.238 -3.951 1.00 98.19 84 ARG A CA 1
ATOM 647 C C . ARG A 1 84 ? 11.645 4.946 -3.603 1.00 98.19 84 ARG A C 1
ATOM 649 O O . ARG A 1 84 ? 12.228 3.874 -3.751 1.00 98.19 84 ARG A O 1
ATOM 656 N N . MET A 1 85 ? 10.423 5.046 -3.086 1.00 98.06 85 MET A N 1
ATOM 657 C CA . MET A 1 85 ? 9.647 3.902 -2.600 1.00 98.06 85 MET A CA 1
ATOM 658 C C . MET A 1 85 ? 8.876 3.193 -3.722 1.00 98.06 85 MET A C 1
ATOM 660 O O . MET A 1 85 ? 8.743 1.971 -3.696 1.00 98.06 85 MET A O 1
ATOM 664 N N . TYR A 1 86 ? 8.385 3.950 -4.703 1.00 98.19 86 TYR A N 1
ATOM 665 C CA . TYR A 1 86 ? 7.433 3.513 -5.727 1.00 98.19 86 TYR A CA 1
ATOM 666 C C . TYR A 1 86 ? 7.861 3.928 -7.143 1.00 98.19 86 TYR A C 1
ATOM 668 O O . TYR A 1 86 ? 7.097 4.586 -7.858 1.00 98.19 86 TYR A O 1
ATOM 676 N N . PRO A 1 87 ? 9.075 3.559 -7.587 1.00 97.75 87 PRO A N 1
ATOM 677 C CA . PRO A 1 87 ? 9.594 4.009 -8.870 1.00 97.75 87 PRO A CA 1
ATOM 678 C C . PRO A 1 87 ? 8.663 3.627 -10.030 1.00 97.75 87 PRO A C 1
ATOM 680 O O . PRO A 1 87 ? 8.227 2.479 -10.160 1.00 97.75 87 PRO A O 1
ATOM 683 N N . GLY A 1 88 ? 8.381 4.607 -10.892 1.00 96.56 88 GLY A N 1
ATOM 684 C CA . GLY A 1 88 ? 7.587 4.438 -12.112 1.00 96.56 88 GLY A CA 1
ATOM 685 C C . GLY A 1 88 ? 6.067 4.484 -11.929 1.00 96.56 88 GLY A C 1
ATOM 686 O O . GLY A 1 88 ? 5.353 4.398 -12.930 1.00 96.56 88 GLY A O 1
ATOM 687 N N . ILE A 1 89 ? 5.558 4.628 -10.699 1.00 98.25 89 ILE A N 1
ATOM 688 C CA . ILE A 1 89 ? 4.136 4.915 -10.474 1.00 98.25 89 ILE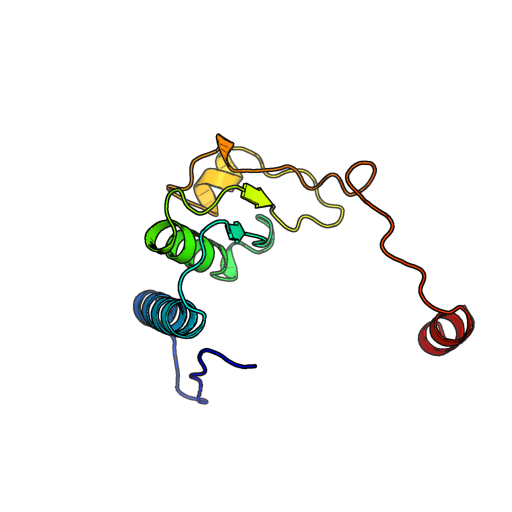 A CA 1
ATOM 689 C C . ILE A 1 89 ? 3.909 6.430 -10.647 1.00 98.25 89 ILE A C 1
ATOM 691 O O . ILE A 1 89 ? 4.605 7.216 -10.001 1.00 98.25 89 ILE A O 1
ATOM 695 N N . PRO A 1 90 ? 2.961 6.865 -11.498 1.00 98.19 90 PRO A N 1
ATOM 696 C CA . PRO A 1 90 ? 2.635 8.280 -11.670 1.00 98.19 90 PRO A CA 1
ATOM 697 C C . PRO A 1 90 ? 2.233 8.976 -10.360 1.00 98.19 90 PRO A C 1
ATOM 699 O O . PRO A 1 90 ? 1.448 8.440 -9.578 1.00 98.19 90 PRO A O 1
ATOM 702 N N . HIS A 1 91 ? 2.765 10.181 -10.121 1.00 98.31 91 HIS A N 1
ATOM 703 C CA . HIS A 1 91 ? 2.538 10.939 -8.877 1.00 98.31 91 HIS A CA 1
ATOM 704 C C . HIS A 1 91 ? 1.078 11.379 -8.699 1.00 98.31 91 HIS A C 1
ATOM 706 O O . HIS A 1 91 ? 0.605 11.497 -7.574 1.00 98.31 91 HIS A O 1
ATOM 712 N N . ASP A 1 92 ? 0.345 11.582 -9.792 1.00 98.06 92 ASP A N 1
ATOM 713 C CA . ASP A 1 92 ? -1.065 11.994 -9.808 1.00 98.06 92 ASP A CA 1
ATOM 714 C C . ASP A 1 92 ? -2.036 10.919 -9.282 1.00 98.06 92 ASP A C 1
ATOM 716 O O . ASP A 1 92 ? -3.171 11.236 -8.899 1.00 98.06 92 ASP A O 1
ATOM 720 N N . LEU A 1 93 ? -1.581 9.664 -9.195 1.00 98.44 93 LEU A N 1
ATOM 721 C CA . LEU A 1 93 ? -2.308 8.575 -8.540 1.00 98.44 93 LEU A CA 1
ATOM 722 C C . LEU A 1 93 ? -2.194 8.620 -7.012 1.00 98.44 93 LEU A C 1
ATOM 724 O O . LEU A 1 93 ? -3.017 8.006 -6.331 1.00 98.44 93 LEU A O 1
ATOM 728 N N . PHE A 1 94 ? -1.194 9.308 -6.451 1.00 98.44 94 PHE A N 1
ATOM 729 C CA . PHE A 1 94 ? -0.970 9.304 -5.009 1.00 98.44 94 PHE A CA 1
ATOM 730 C C . PHE A 1 94 ? -1.952 10.223 -4.285 1.00 98.44 94 PHE A C 1
ATOM 732 O O . PHE A 1 94 ? -2.165 11.381 -4.649 1.00 98.44 94 PHE A O 1
ATOM 739 N N . ARG A 1 95 ? -2.545 9.690 -3.219 1.00 97.50 95 ARG A N 1
ATOM 740 C CA . ARG A 1 95 ? -3.451 10.397 -2.315 1.00 97.50 95 ARG A CA 1
ATOM 741 C C . ARG A 1 95 ? -2.792 10.555 -0.957 1.00 97.50 95 ARG A C 1
ATOM 743 O O . ARG A 1 95 ? -2.118 9.649 -0.470 1.00 97.50 95 ARG A O 1
ATOM 750 N N . VAL A 1 96 ? -3.005 11.707 -0.334 1.00 94.38 96 VAL A N 1
ATOM 751 C CA . VAL A 1 96 ? -2.562 11.946 1.039 1.00 94.38 96 VAL A CA 1
ATOM 752 C C . VAL A 1 96 ? -3.565 11.301 1.991 1.00 94.38 96 VAL A C 1
ATOM 754 O O . VAL A 1 96 ? -4.763 11.552 1.889 1.00 94.38 96 VAL A O 1
ATOM 757 N N . HIS A 1 97 ? -3.076 10.479 2.920 1.00 93.88 97 HIS A N 1
ATOM 758 C CA . HIS A 1 97 ? -3.888 9.948 4.012 1.00 93.88 97 HIS A CA 1
ATOM 759 C C . HIS A 1 97 ? -4.129 11.055 5.046 1.00 93.88 97 HIS A C 1
ATOM 761 O O . HIS A 1 97 ? -3.332 11.250 5.963 1.00 93.88 97 HIS A O 1
ATOM 767 N N . ASP A 1 98 ? -5.238 11.775 4.892 1.00 93.88 98 ASP A N 1
ATOM 768 C CA . ASP A 1 98 ? -5.712 12.749 5.874 1.00 93.88 98 ASP A CA 1
ATOM 769 C C . ASP A 1 98 ? -6.472 12.033 6.996 1.00 93.88 98 ASP A C 1
ATOM 771 O O . ASP A 1 98 ? -7.677 11.813 6.929 1.00 93.88 98 ASP A O 1
ATOM 775 N N . TRP A 1 99 ? -5.741 11.619 8.029 1.00 91.88 99 TRP A N 1
ATOM 776 C CA . TRP A 1 99 ? -6.314 10.881 9.156 1.00 91.88 99 TRP A CA 1
ATOM 777 C C . TRP A 1 99 ? -7.191 11.745 10.072 1.00 91.88 99 TRP A C 1
ATOM 779 O O . TRP A 1 99 ? -7.867 11.197 10.943 1.00 91.88 99 TRP A O 1
ATOM 789 N N . ARG A 1 100 ? -7.158 13.076 9.918 1.00 92.94 100 ARG A N 1
ATOM 790 C CA . ARG A 1 100 ? -7.943 14.000 10.743 1.00 92.94 100 ARG A CA 1
ATOM 791 C C . ARG A 1 100 ? -9.300 14.268 10.113 1.00 92.94 100 ARG A C 1
ATOM 793 O O . ARG A 1 100 ? -10.313 14.035 10.759 1.00 92.94 100 ARG A O 1
ATOM 800 N N . GLU A 1 101 ? -9.303 14.699 8.855 1.00 94.88 101 GLU A N 1
ATOM 801 C CA . GLU A 1 101 ? -10.518 15.169 8.176 1.00 94.88 101 GLU A CA 1
ATOM 802 C C . GLU A 1 101 ? -10.953 14.251 7.022 1.00 94.88 101 GLU A C 1
ATOM 804 O O . GLU A 1 101 ? -12.095 14.308 6.573 1.00 94.88 101 GLU A O 1
ATOM 809 N N . GLY A 1 102 ? -10.074 13.367 6.542 1.00 92.81 102 GLY A N 1
ATOM 810 C CA . GLY A 1 102 ? -10.334 12.456 5.420 1.00 92.81 102 GLY A CA 1
ATOM 811 C C . GLY A 1 102 ? -10.991 11.131 5.809 1.00 92.81 102 GLY A C 1
ATOM 812 O O . GLY A 1 102 ? -10.828 10.140 5.096 1.00 92.81 102 GLY A O 1
ATOM 813 N N . VAL A 1 103 ? -11.687 11.082 6.948 1.00 94.69 103 VAL A N 1
ATOM 814 C CA . VAL A 1 103 ? -12.249 9.851 7.520 1.00 94.69 103 VAL A CA 1
ATOM 815 C C . VAL A 1 103 ? -13.773 9.832 7.469 1.00 94.69 103 VAL A C 1
ATOM 817 O O . VAL A 1 103 ? -14.440 10.849 7.634 1.00 94.69 103 VAL A O 1
ATOM 820 N N . GLU A 1 104 ? -14.331 8.634 7.303 1.00 96.62 104 GLU A N 1
ATOM 821 C CA . GLU A 1 104 ? -15.770 8.388 7.376 1.00 96.62 104 GLU A CA 1
ATOM 822 C C . GLU A 1 104 ? -16.071 7.398 8.507 1.00 96.62 104 GLU A C 1
ATOM 824 O O . GLU A 1 104 ? -15.382 6.389 8.684 1.00 96.62 104 GLU A O 1
ATOM 829 N N . THR A 1 105 ? -17.100 7.685 9.309 1.00 96.50 105 THR A N 1
ATOM 830 C CA . THR A 1 105 ? -17.478 6.811 10.427 1.00 96.50 105 THR A CA 1
ATOM 831 C C . THR A 1 105 ? -18.237 5.592 9.908 1.00 96.50 105 THR A C 1
ATOM 833 O O . THR A 1 105 ? -19.400 5.700 9.534 1.00 96.50 105 THR A O 1
ATOM 836 N N . LEU A 1 106 ? -17.602 4.417 9.951 1.00 97.19 106 LEU A N 1
ATOM 837 C CA . LEU A 1 106 ? -18.224 3.146 9.546 1.00 97.19 106 LEU A CA 1
ATOM 838 C C . LEU A 1 106 ? -18.975 2.433 10.682 1.00 97.19 106 LEU A C 1
ATOM 840 O O . LEU A 1 106 ? -19.778 1.537 10.431 1.00 97.19 106 LEU A O 1
ATOM 844 N N . GLY A 1 107 ? -18.710 2.797 11.939 1.00 97.25 107 GLY A N 1
ATOM 845 C CA . GLY A 1 107 ? -19.311 2.146 13.100 1.00 97.25 107 GLY A CA 1
ATOM 846 C C . GLY A 1 107 ? -18.653 2.541 14.418 1.00 97.25 107 GLY A C 1
ATOM 847 O O . GLY A 1 107 ? -17.813 3.439 14.468 1.00 97.25 107 GLY A O 1
ATOM 848 N N . ARG A 1 108 ? -19.049 1.865 15.501 1.00 97.56 108 ARG A N 1
ATOM 849 C CA . ARG A 1 108 ? -18.501 2.052 16.853 1.00 97.56 108 ARG A CA 1
ATOM 850 C C . ARG A 1 108 ? -18.119 0.702 17.445 1.00 97.56 108 ARG A C 1
ATOM 852 O O . ARG A 1 108 ? -18.868 -0.262 17.310 1.00 97.56 108 ARG A O 1
ATOM 859 N N . VAL A 1 109 ? -16.974 0.654 18.117 1.00 97.19 109 VAL A N 1
ATOM 860 C CA . VAL A 1 109 ? -16.559 -0.518 18.895 1.00 97.19 109 VAL A CA 1
ATOM 861 C C . VAL A 1 109 ? -17.394 -0.569 20.188 1.00 97.19 109 VAL A C 1
ATOM 863 O O . VAL A 1 109 ? -17.543 0.479 20.824 1.00 97.19 109 VAL A O 1
ATOM 866 N N . PRO A 1 110 ? -17.962 -1.727 20.585 1.00 98.00 110 PRO A N 1
ATOM 867 C CA . PRO A 1 110 ? -18.747 -1.845 21.817 1.00 98.00 110 PRO A CA 1
ATOM 868 C C . PRO A 1 110 ? -17.952 -1.455 23.068 1.00 98.00 110 PRO A C 1
ATOM 870 O O . PRO A 1 110 ? -16.794 -1.842 23.211 1.00 98.00 110 PRO A O 1
ATOM 873 N N . ALA A 1 111 ? -18.586 -0.729 23.993 1.00 97.31 111 ALA A N 1
ATOM 874 C CA . ALA A 1 111 ? -17.935 -0.244 25.213 1.00 97.31 111 ALA A CA 1
ATOM 875 C C . ALA A 1 111 ? -17.412 -1.388 26.098 1.00 97.31 111 ALA A C 1
ATOM 877 O O . ALA A 1 111 ? -16.328 -1.287 26.664 1.00 97.31 111 ALA A O 1
ATOM 878 N N . ASP A 1 112 ? -18.166 -2.480 26.180 1.00 97.75 112 ASP A N 1
ATOM 879 C CA . ASP A 1 112 ? -17.846 -3.661 26.981 1.00 97.75 112 ASP A CA 1
ATOM 880 C C . ASP A 1 112 ? -16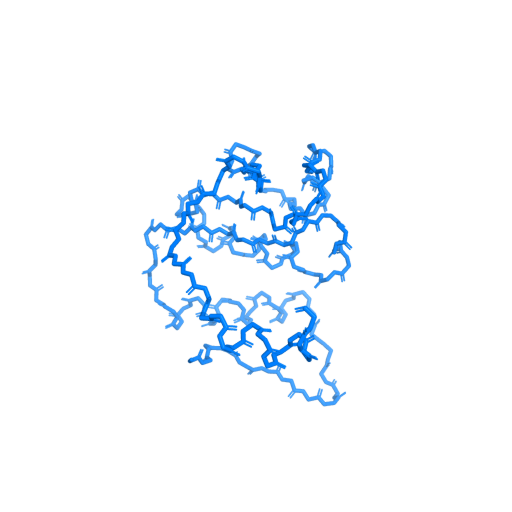.544 -4.307 26.488 1.00 97.75 112 ASP A C 1
ATOM 882 O O . ASP A 1 112 ? -15.662 -4.612 27.286 1.00 97.75 112 ASP A O 1
ATOM 886 N N . TYR A 1 113 ? -16.386 -4.404 25.162 1.00 97.94 113 TYR A N 1
ATOM 887 C CA . TYR A 1 113 ? -15.158 -4.881 24.528 1.00 97.94 113 TYR A CA 1
ATOM 888 C C . TYR A 1 113 ? -13.988 -3.928 24.778 1.00 97.94 113 TYR A C 1
ATOM 890 O O . TYR A 1 113 ? -12.904 -4.385 25.119 1.00 97.94 113 TYR A O 1
ATOM 898 N N . VAL A 1 114 ? -14.198 -2.608 24.647 1.00 97.81 114 VAL A N 1
ATOM 899 C CA . VAL A 1 114 ? -13.149 -1.612 24.937 1.00 97.81 114 VAL A CA 1
ATOM 900 C C . VAL A 1 114 ? -12.654 -1.765 26.373 1.00 97.81 114 VAL A C 1
ATOM 902 O O . VAL A 1 114 ? -11.449 -1.820 26.575 1.00 97.81 114 VAL A O 1
ATOM 905 N N . ARG A 1 115 ? -13.569 -1.904 27.339 1.00 97.56 115 ARG A N 1
ATOM 906 C CA . ARG A 1 115 ? -13.242 -2.108 28.756 1.00 97.56 115 ARG A CA 1
ATOM 907 C C . ARG A 1 115 ? -12.448 -3.392 28.986 1.00 97.56 115 ARG A C 1
ATOM 909 O O . ARG A 1 115 ? -11.524 -3.389 29.791 1.00 97.56 115 ARG A O 1
ATOM 916 N N . GLU A 1 116 ? -12.827 -4.479 28.320 1.00 98.19 116 GLU A N 1
ATOM 917 C CA . GLU A 1 116 ? -12.122 -5.759 28.417 1.00 98.19 116 GLU A CA 1
ATOM 918 C C . GLU A 1 116 ? -10.681 -5.636 27.903 1.00 98.19 116 GLU A C 1
ATOM 920 O O . GLU A 1 116 ? -9.747 -5.968 28.628 1.00 98.19 116 GLU A O 1
ATOM 925 N N . VAL A 1 117 ? -10.479 -5.097 26.692 1.00 97.75 117 VAL A N 1
ATOM 926 C CA . VAL A 1 117 ? -9.138 -4.992 26.084 1.00 97.75 117 VAL A CA 1
ATOM 927 C C . VAL A 1 117 ? -8.280 -3.862 26.657 1.00 97.75 117 VAL A C 1
ATOM 929 O O . VAL A 1 117 ? -7.068 -3.868 26.452 1.00 97.75 117 VAL A O 1
ATOM 932 N N . SER A 1 118 ? -8.886 -2.890 27.348 1.00 97.50 118 SER A N 1
ATOM 933 C CA . SER A 1 118 ? -8.181 -1.826 28.074 1.00 97.50 118 SER A CA 1
ATOM 934 C C . SER A 1 118 ? -7.897 -2.173 29.538 1.00 97.50 118 SER A C 1
ATOM 936 O O . SER A 1 118 ? -7.360 -1.332 30.254 1.00 97.50 118 SER A O 1
ATOM 938 N N . GLU A 1 119 ? -8.275 -3.371 30.005 1.00 97.25 119 GLU A N 1
ATOM 939 C CA . GLU A 1 119 ? -8.179 -3.783 31.416 1.00 97.25 119 GLU A CA 1
ATOM 940 C C . GLU A 1 119 ? -8.889 -2.808 32.383 1.00 97.25 119 GLU A C 1
ATOM 942 O O . GLU A 1 119 ? -8.537 -2.676 33.555 1.00 97.25 119 GLU A O 1
ATOM 947 N N . GLY A 1 120 ? -9.927 -2.123 31.895 1.00 92.31 120 GLY A N 1
ATOM 948 C CA . GLY A 1 120 ? -10.706 -1.146 32.655 1.00 92.31 120 GLY A CA 1
ATOM 949 C C . GLY A 1 120 ? -10.160 0.286 32.660 1.00 92.31 120 GLY A C 1
ATOM 950 O O . GLY A 1 120 ? -10.733 1.106 33.383 1.00 92.31 120 GLY A O 1
ATOM 951 N N . ALA A 1 121 ? -9.109 0.585 31.884 1.00 84.75 121 ALA A N 1
ATOM 952 C CA . ALA A 1 121 ? -8.631 1.951 31.633 1.00 84.75 121 ALA A CA 1
ATOM 953 C C . ALA A 1 121 ? -9.637 2.799 30.841 1.00 84.75 121 ALA A C 1
ATOM 955 O O . ALA A 1 121 ? -10.379 2.217 30.008 1.00 84.75 121 ALA A O 1
#

Radius of gyration: 17.65 Å; chains: 1; bounding box: 35×38×48 Å

Sequence (121 aa):
MIYFARGSLDDNLSPADLEQGLKTAFERLGARKRVVLVPPDITRLHSRAGEMACCAWRHYGQRISDVLPALGTHTPMTPAQIDRMYPGIPHDLFRVHDWREGVETLGRVPADYVREVSEGA

pLDDT: mean 96.19, std 2.58, range [79.56, 98.56]